Protein AF-A0A6J1WXN7-F1 (afdb_monomer_lite)

Radius of gyration: 19.96 Å; chains: 1; bounding box: 59×33×48 Å

pLDDT: mean 76.08, std 21.13, range [24.58, 97.94]

Foldseek 3Di:
DKDWPPKDKDFPVVKDWPDWDQDVVQQKIKTKIWTAKMKIKTWMFDFDADPRRTKTFTGMKIKMFGRKIKIKMFRWDWADDVPDPTDIWGAWIWMWMFTQWMWMWGAGIPNCPVVPGTDIDIDRGDDDTPTDGDRPGPDDDDPPDDDD

Secondary structure (DSSP, 8-state):
-EEEEEEEEE-GGG-EEEEEEEEGGGTEEEEEEEEEEEEEEEEEEEEEEETTEEEEEEEEEEEEEEEEEEEEEEEEEEE--TTSPPEEEEEEEEEEEEEEEEEEEEETBTTS-TTTSEEEEEE--SS----EE---------------

Structure (mmCIF, N/CA/C/O backbone):
data_AF-A0A6J1WXN7-F1
#
_entry.id   AF-A0A6J1WXN7-F1
#
loop_
_atom_site.group_PDB
_atom_site.id
_atom_site.type_symbol
_atom_site.label_atom_id
_atom_site.label_alt_id
_atom_site.label_comp_id
_atom_site.label_asym_id
_atom_site.label_entity_id
_atom_site.label_seq_id
_atom_site.pdbx_PDB_ins_code
_atom_site.Cartn_x
_atom_site.Cartn_y
_atom_site.Cartn_z
_atom_site.occupancy
_atom_site.B_iso_or_equiv
_atom_site.auth_seq_id
_atom_site.auth_comp_id
_atom_site.auth_asym_id
_atom_site.auth_atom_id
_atom_site.pdbx_PDB_model_num
ATOM 1 N N . MET A 1 1 ? -9.579 15.794 5.752 1.00 77.75 1 MET A N 1
ATOM 2 C CA . MET A 1 1 ? -8.167 15.431 5.984 1.00 77.75 1 MET A CA 1
ATOM 3 C C . MET A 1 1 ? -8.113 14.095 6.703 1.00 77.75 1 MET A C 1
ATOM 5 O O . MET A 1 1 ? -8.839 13.907 7.673 1.00 77.75 1 MET A O 1
ATOM 9 N N . SER A 1 2 ? -7.298 13.170 6.208 1.00 84.06 2 SER A N 1
ATOM 10 C CA . SER A 1 2 ? -7.132 11.832 6.779 1.00 84.06 2 SER A CA 1
ATOM 11 C C . SER A 1 2 ? -5.651 11.523 6.974 1.00 84.06 2 SER A C 1
ATOM 13 O O . SER A 1 2 ? -4.847 11.869 6.111 1.00 84.06 2 SER A O 1
ATOM 15 N N . SER A 1 3 ? -5.302 10.860 8.071 1.00 89.69 3 SER A N 1
ATOM 16 C CA . SER A 1 3 ? -3.951 10.390 8.378 1.00 89.69 3 SER A CA 1
ATOM 17 C C . SER A 1 3 ? -3.997 8.938 8.841 1.00 89.69 3 SER A C 1
ATOM 19 O O . SER A 1 3 ? -4.949 8.536 9.510 1.00 89.69 3 SER A O 1
ATOM 21 N N . TYR A 1 4 ? -2.964 8.174 8.496 1.00 90.25 4 TYR A N 1
ATOM 22 C CA . TYR A 1 4 ? -2.787 6.786 8.907 1.00 90.25 4 TYR A CA 1
ATOM 23 C C . TYR A 1 4 ? -1.339 6.585 9.357 1.00 90.25 4 TYR A C 1
ATOM 25 O O . TYR A 1 4 ? -0.415 6.908 8.611 1.00 90.25 4 TYR A O 1
ATOM 33 N N . THR A 1 5 ? -1.132 6.056 10.562 1.00 91.38 5 THR A N 1
ATOM 34 C CA . THR A 1 5 ? 0.204 5.824 11.138 1.00 91.38 5 THR A CA 1
ATOM 35 C C . THR A 1 5 ? 0.332 4.400 11.661 1.00 91.38 5 THR A C 1
ATOM 37 O O . THR A 1 5 ? -0.664 3.697 11.845 1.00 91.38 5 THR A O 1
ATOM 40 N N . ASP A 1 6 ? 1.574 3.952 11.861 1.00 94.56 6 ASP A N 1
ATOM 41 C CA . ASP A 1 6 ? 1.889 2.612 12.382 1.00 94.56 6 ASP A CA 1
ATOM 42 C C . ASP A 1 6 ? 1.234 1.488 11.564 1.00 94.56 6 ASP A C 1
ATOM 44 O O . ASP A 1 6 ? 0.804 0.451 12.080 1.00 94.56 6 ASP A O 1
ATOM 48 N N . VAL A 1 7 ? 1.127 1.725 10.253 1.00 91.81 7 VAL A N 1
ATOM 49 C CA . VAL A 1 7 ? 0.451 0.823 9.330 1.00 91.81 7 VAL A CA 1
ATOM 50 C C . VAL A 1 7 ? 1.310 -0.416 9.118 1.00 91.81 7 VAL A C 1
ATOM 52 O O . VAL A 1 7 ? 2.424 -0.356 8.606 1.00 91.81 7 VAL A O 1
ATOM 55 N N . THR A 1 8 ? 0.757 -1.569 9.474 1.00 92.19 8 THR A N 1
ATOM 56 C CA . THR A 1 8 ? 1.313 -2.880 9.147 1.00 92.19 8 THR A CA 1
ATOM 57 C C . THR A 1 8 ? 0.524 -3.487 8.000 1.00 92.19 8 THR A C 1
ATOM 59 O O . THR A 1 8 ? -0.699 -3.600 8.089 1.00 92.19 8 THR A O 1
ATOM 62 N N . VAL A 1 9 ? 1.227 -3.955 6.970 1.00 93.00 9 VAL A N 1
ATOM 63 C CA . VAL A 1 9 ? 0.640 -4.664 5.826 1.00 93.00 9 VAL A CA 1
ATOM 64 C C . VAL A 1 9 ? 1.121 -6.114 5.823 1.00 93.00 9 VAL A C 1
ATOM 66 O O . VAL A 1 9 ? 2.310 -6.388 5.977 1.00 93.00 9 VAL A O 1
ATOM 69 N N . LYS A 1 10 ? 0.196 -7.059 5.652 1.00 93.75 10 LYS A N 1
ATOM 70 C CA . LYS A 1 10 ? 0.462 -8.494 5.480 1.00 93.75 10 LYS A CA 1
ATOM 71 C C . LYS A 1 10 ? -0.187 -8.990 4.194 1.00 93.75 10 LYS A C 1
ATOM 73 O O . LYS A 1 10 ? -1.206 -8.444 3.783 1.00 93.75 10 LYS A O 1
ATOM 78 N N . GLY A 1 11 ? 0.380 -10.038 3.596 1.00 91.50 11 GLY A N 1
ATOM 79 C CA . GLY A 1 11 ? -0.150 -10.650 2.373 1.00 91.50 11 GLY A CA 1
ATOM 80 C C . GLY A 1 11 ? 0.684 -10.502 1.089 1.00 91.50 11 GLY A C 1
ATOM 81 O O . GLY A 1 11 ? 0.606 -11.429 0.281 1.00 91.50 11 GLY A O 1
ATOM 82 N N . PRO A 1 12 ? 1.547 -9.473 0.888 1.00 88.44 12 PRO A N 1
ATOM 83 C CA . PRO A 1 12 ? 2.309 -9.344 -0.361 1.00 88.44 12 PRO A CA 1
ATOM 84 C C . PRO A 1 12 ? 3.178 -10.561 -0.714 1.00 88.44 12 PRO A C 1
ATOM 86 O O . PRO A 1 12 ? 3.412 -10.828 -1.883 1.00 88.44 12 PRO A O 1
ATOM 89 N N . SER A 1 13 ? 3.619 -11.350 0.271 1.00 91.88 13 SER A N 1
ATOM 90 C CA . SER A 1 13 ? 4.394 -12.580 0.044 1.00 91.88 13 SER A CA 1
ATOM 91 C C . SER A 1 13 ? 3.613 -13.706 -0.644 1.00 91.88 13 SER A C 1
ATOM 93 O O . SER A 1 13 ? 4.223 -14.610 -1.202 1.00 91.88 13 SER A O 1
ATOM 95 N N . SER A 1 14 ? 2.279 -13.665 -0.611 1.00 92.81 14 SER A N 1
ATOM 96 C CA . SER A 1 14 ? 1.408 -14.620 -1.313 1.00 92.81 14 SER A CA 1
ATOM 97 C C . SER A 1 14 ? 1.103 -14.208 -2.759 1.00 92.81 14 SER A C 1
ATOM 99 O O . SER A 1 14 ? 0.333 -14.878 -3.451 1.00 92.81 14 SER A O 1
ATOM 101 N N . MET A 1 15 ? 1.695 -13.099 -3.215 1.00 94.94 15 MET A N 1
ATOM 102 C CA . MET A 1 15 ? 1.535 -12.581 -4.565 1.00 94.94 15 MET A CA 1
ATOM 103 C C . MET A 1 15 ? 2.001 -13.591 -5.614 1.00 94.94 15 MET A C 1
ATOM 105 O O . MET A 1 15 ? 3.022 -14.261 -5.465 1.00 94.94 15 MET A O 1
ATOM 109 N N . ARG A 1 16 ? 1.281 -13.636 -6.733 1.00 97.19 16 ARG A N 1
ATOM 110 C CA . ARG A 1 16 ? 1.625 -14.427 -7.913 1.00 97.19 16 ARG A CA 1
ATOM 111 C C . ARG A 1 16 ? 1.834 -13.497 -9.094 1.00 97.19 16 ARG A C 1
ATO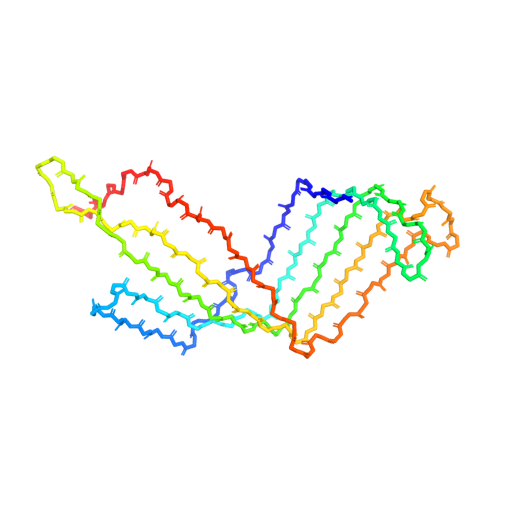M 113 O O . ARG A 1 16 ? 0.972 -12.677 -9.392 1.00 97.19 16 ARG A O 1
ATOM 120 N N . VAL A 1 17 ? 2.951 -13.641 -9.795 1.00 97.12 17 VAL A N 1
ATOM 121 C CA . VAL A 1 17 ? 3.163 -12.946 -11.069 1.00 97.12 17 VAL A CA 1
ATOM 122 C C . VAL A 1 17 ? 2.344 -13.658 -12.145 1.00 97.12 17 VAL A C 1
ATOM 124 O O . VAL A 1 17 ? 2.471 -14.870 -12.313 1.00 97.12 17 VAL A O 1
ATOM 127 N N . LYS A 1 18 ? 1.481 -12.916 -12.843 1.00 97.31 18 LYS A N 1
ATOM 128 C CA . LYS A 1 18 ? 0.678 -13.416 -13.969 1.00 97.31 18 LYS A CA 1
ATOM 129 C C . LYS A 1 18 ? 1.392 -13.215 -15.306 1.00 97.31 18 LYS A C 1
ATOM 131 O O . LYS A 1 18 ? 1.284 -14.067 -16.178 1.00 97.31 18 LYS A O 1
ATOM 136 N N . ASP A 1 19 ? 2.074 -12.084 -15.478 1.00 97.94 19 ASP A N 1
ATOM 137 C CA . ASP A 1 19 ? 2.708 -11.701 -16.744 1.00 97.94 19 ASP A CA 1
ATOM 138 C C . ASP A 1 19 ? 3.816 -10.668 -16.502 1.00 97.94 19 ASP A C 1
ATOM 140 O O . ASP A 1 19 ? 3.723 -9.860 -15.573 1.00 97.94 19 ASP A O 1
ATOM 144 N N . VAL A 1 20 ? 4.842 -10.670 -17.350 1.00 97.38 20 VAL A N 1
ATOM 145 C CA . VAL A 1 20 ? 5.926 -9.679 -17.342 1.00 97.38 20 VAL A CA 1
ATOM 146 C C . VAL A 1 20 ? 6.250 -9.303 -18.779 1.00 97.38 20 VAL A C 1
ATOM 148 O O . VAL A 1 20 ? 6.616 -10.154 -19.587 1.00 97.38 20 VAL A O 1
ATOM 151 N N . LYS A 1 21 ? 6.166 -8.011 -19.096 1.00 97.25 21 LYS A N 1
ATOM 152 C CA . LYS A 1 21 ? 6.505 -7.465 -20.411 1.00 97.25 21 LYS A CA 1
ATOM 153 C C . LYS A 1 21 ? 7.580 -6.407 -20.284 1.00 97.25 21 LYS A C 1
ATOM 155 O O . LYS A 1 21 ? 7.451 -5.470 -19.504 1.00 97.25 21 LYS A O 1
ATOM 160 N N . VAL A 1 22 ? 8.621 -6.534 -21.098 1.00 96.12 22 VAL A N 1
ATOM 161 C CA . VAL A 1 22 ? 9.701 -5.550 -21.181 1.00 96.12 22 VAL A CA 1
ATOM 162 C C . VAL A 1 22 ? 9.590 -4.813 -22.509 1.00 96.12 22 VAL A C 1
ATOM 164 O O . VAL A 1 22 ? 9.658 -5.407 -23.583 1.00 96.12 22 VAL A O 1
ATOM 167 N N . HIS A 1 23 ? 9.417 -3.499 -22.436 1.00 94.44 23 HIS A N 1
ATOM 168 C CA . HIS A 1 23 ? 9.337 -2.598 -23.575 1.00 94.44 23 HIS A CA 1
ATOM 169 C C . HIS A 1 23 ? 10.626 -1.782 -23.675 1.00 94.44 23 HIS A C 1
ATOM 171 O O . HIS A 1 23 ? 10.668 -0.617 -23.284 1.00 94.44 23 HIS A O 1
ATOM 177 N N . SER A 1 24 ? 11.680 -2.376 -24.241 1.00 90.19 24 SER A N 1
ATOM 178 C CA . SER A 1 24 ? 13.019 -1.766 -24.295 1.00 90.19 24 SER A CA 1
ATOM 179 C C . SER A 1 24 ? 13.044 -0.391 -24.970 1.00 90.19 24 SER A C 1
ATOM 181 O O . SER A 1 24 ? 13.744 0.493 -24.499 1.00 90.19 24 SER A O 1
ATOM 183 N N . LYS A 1 25 ? 12.237 -0.172 -26.023 1.00 92.69 25 LYS A N 1
ATOM 184 C CA . LYS A 1 25 ? 12.143 1.130 -26.719 1.00 92.69 25 LYS A CA 1
ATOM 185 C C . LYS A 1 25 ? 11.576 2.254 -25.846 1.00 92.69 25 LYS A C 1
ATOM 187 O O . LYS A 1 25 ? 11.846 3.415 -26.111 1.00 92.69 25 LYS A O 1
ATOM 192 N N . LYS A 1 26 ? 10.748 1.902 -24.861 1.00 91.75 26 LYS A N 1
ATOM 193 C CA . LYS A 1 26 ? 10.130 2.839 -23.914 1.00 91.75 26 LYS A CA 1
ATOM 194 C C . LYS A 1 26 ? 10.817 2.812 -22.549 1.00 91.75 26 LYS A C 1
ATOM 196 O O . LYS A 1 26 ? 10.343 3.471 -21.639 1.00 91.75 26 LYS A O 1
ATOM 201 N N . HIS A 1 27 ? 11.867 2.000 -22.394 1.00 92.38 27 HIS A N 1
ATOM 202 C CA . HIS A 1 27 ? 12.499 1.703 -21.109 1.00 92.38 27 HIS A CA 1
ATOM 203 C C . HIS A 1 27 ? 11.497 1.298 -20.014 1.00 92.38 27 HIS A C 1
ATOM 205 O O . HIS A 1 27 ? 11.665 1.639 -18.853 1.00 92.38 27 HIS A O 1
ATOM 211 N N . GLN A 1 28 ? 10.448 0.555 -20.375 1.00 93.88 28 GLN A N 1
ATOM 212 C CA . GLN A 1 28 ? 9.371 0.199 -19.4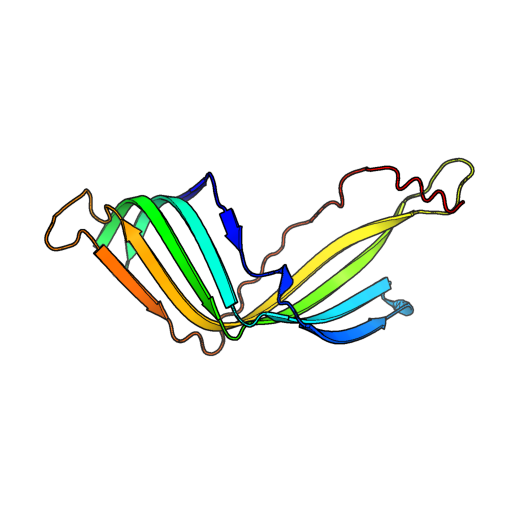50 1.00 93.88 28 GLN A CA 1
ATOM 213 C C . GLN A 1 28 ? 9.337 -1.292 -19.137 1.00 93.88 28 GLN A C 1
ATOM 215 O O . GLN A 1 28 ? 9.526 -2.129 -20.024 1.00 93.88 28 GLN A O 1
ATOM 220 N N . VAL A 1 29 ? 9.019 -1.623 -17.890 1.00 95.19 29 VAL A N 1
ATOM 221 C CA . VAL A 1 29 ? 8.675 -2.976 -17.449 1.00 95.19 29 VAL A CA 1
ATOM 222 C C . VAL A 1 29 ? 7.243 -2.958 -16.938 1.00 95.19 29 VAL A C 1
ATOM 224 O O . VAL A 1 29 ? 6.924 -2.217 -16.016 1.00 95.19 29 VAL A O 1
ATOM 227 N N . VAL A 1 30 ? 6.383 -3.776 -17.537 1.00 96.44 30 VAL A N 1
ATOM 228 C CA . VAL A 1 30 ? 4.989 -3.942 -17.122 1.00 96.44 30 VAL A CA 1
ATOM 229 C C . VAL A 1 30 ? 4.837 -5.312 -16.479 1.00 96.44 30 VAL A C 1
ATOM 231 O O . VAL A 1 30 ? 5.062 -6.334 -17.127 1.00 96.44 30 VAL A O 1
ATOM 234 N N . VAL A 1 31 ? 4.439 -5.342 -15.214 1.00 97.00 31 VAL A N 1
ATOM 235 C CA . VAL A 1 31 ? 4.234 -6.562 -14.431 1.00 97.00 31 VAL A CA 1
ATOM 236 C C . VAL A 1 31 ? 2.757 -6.677 -14.091 1.00 97.00 31 VAL A C 1
ATOM 238 O O . VAL A 1 31 ? 2.176 -5.756 -13.524 1.00 97.00 31 VAL A O 1
ATOM 241 N N . LYS A 1 32 ? 2.143 -7.816 -14.407 1.00 97.25 32 LYS A N 1
ATOM 242 C CA . LYS A 1 32 ? 0.804 -8.154 -13.920 1.00 97.25 32 LYS A CA 1
ATOM 243 C C . LYS A 1 32 ? 0.927 -9.116 -12.758 1.00 97.25 32 LYS A C 1
ATOM 245 O O . LYS A 1 32 ? 1.591 -10.145 -12.879 1.00 97.25 32 LYS A O 1
ATOM 250 N N . ILE A 1 33 ? 0.260 -8.810 -11.658 1.00 96.88 33 ILE A N 1
ATOM 251 C CA . ILE A 1 33 ? 0.296 -9.607 -10.436 1.00 96.88 33 ILE A CA 1
ATOM 252 C C . ILE A 1 33 ? -1.111 -9.893 -9.927 1.00 96.88 33 ILE A C 1
ATOM 254 O O . ILE A 1 33 ? -2.050 -9.150 -10.198 1.00 96.88 33 ILE A O 1
ATOM 258 N N . HIS A 1 34 ? -1.214 -10.972 -9.165 1.00 97.19 34 HIS A N 1
ATOM 259 C CA . HIS A 1 34 ? -2.360 -11.323 -8.350 1.00 97.19 34 HIS A CA 1
ATOM 260 C C . HIS A 1 34 ? -1.955 -11.328 -6.882 1.00 97.19 34 HIS A C 1
ATOM 262 O O . HIS A 1 34 ? -0.939 -11.941 -6.550 1.00 97.19 34 HIS A O 1
ATOM 268 N N . ILE A 1 35 ? -2.750 -10.742 -5.996 1.00 95.94 35 ILE A N 1
ATOM 269 C CA . ILE A 1 35 ? -2.597 -10.889 -4.550 1.00 95.94 35 ILE A CA 1
ATOM 270 C C . ILE A 1 35 ? -3.909 -11.458 -4.000 1.00 95.94 35 ILE A C 1
ATOM 272 O O . ILE A 1 35 ? -4.924 -10.760 -4.035 1.00 95.94 35 ILE A O 1
ATOM 276 N N . PRO A 1 36 ? -3.909 -12.699 -3.473 1.00 96.50 36 PRO A N 1
ATOM 277 C CA . PRO A 1 36 ? -5.128 -13.321 -2.962 1.00 96.50 36 PRO A CA 1
ATOM 278 C C . PRO A 1 36 ? -5.769 -12.519 -1.829 1.00 96.50 36 PRO A C 1
ATOM 280 O O . PRO A 1 36 ? -6.987 -12.365 -1.780 1.00 96.50 36 PRO A O 1
ATOM 283 N N . GLU A 1 37 ? -4.947 -12.002 -0.913 1.00 95.38 37 GLU A N 1
ATOM 284 C CA . GLU A 1 37 ? -5.421 -11.260 0.248 1.00 95.38 37 GLU A CA 1
ATOM 285 C C . GLU A 1 37 ? -4.345 -10.302 0.777 1.00 95.38 37 GLU A C 1
ATOM 287 O O . GLU A 1 37 ? -3.195 -10.692 0.985 1.00 95.38 37 GLU A O 1
ATOM 292 N N . LEU A 1 38 ? -4.735 -9.059 1.056 1.00 93.31 38 LEU A N 1
ATOM 293 C CA . LEU A 1 38 ? -3.979 -8.098 1.851 1.00 93.31 38 LEU A CA 1
ATOM 294 C C . LEU A 1 38 ? -4.727 -7.801 3.145 1.00 93.31 38 LEU A C 1
ATOM 296 O O . LEU A 1 38 ? -5.927 -7.527 3.145 1.00 93.31 38 LEU A O 1
ATOM 300 N N . ARG A 1 39 ? -3.994 -7.799 4.258 1.00 93.81 39 ARG A N 1
ATOM 301 C CA . ARG A 1 39 ? -4.495 -7.339 5.555 1.00 93.81 39 ARG A CA 1
ATOM 302 C C . ARG A 1 39 ? -3.686 -6.153 6.023 1.00 93.81 39 ARG A C 1
ATOM 304 O O . ARG A 1 39 ? -2.461 -6.231 6.101 1.00 93.81 39 ARG A O 1
ATOM 311 N N . MET A 1 40 ? -4.379 -5.090 6.386 1.00 93.88 40 MET A N 1
ATOM 312 C CA . MET A 1 40 ? -3.785 -3.879 6.921 1.00 93.88 40 MET A CA 1
ATOM 313 C C . MET A 1 40 ? -4.331 -3.617 8.314 1.00 93.88 40 MET A C 1
ATOM 315 O O . MET A 1 40 ? -5.487 -3.916 8.610 1.00 93.88 40 MET A O 1
ATOM 319 N N . LYS A 1 41 ? -3.492 -3.060 9.176 1.00 93.00 41 LYS A N 1
ATOM 320 C CA . LYS A 1 41 ? -3.914 -2.521 10.466 1.00 93.00 41 LYS A CA 1
ATOM 321 C C . LYS A 1 41 ? -3.023 -1.358 10.852 1.00 93.00 41 LYS A C 1
ATOM 323 O O . LYS A 1 41 ? -1.860 -1.344 10.459 1.00 93.00 41 LYS A O 1
ATOM 328 N N . GLY A 1 42 ? -3.537 -0.441 11.651 1.00 93.44 42 GLY A N 1
ATOM 329 C CA . GLY A 1 42 ? -2.766 0.687 12.157 1.00 93.44 42 GLY A CA 1
ATOM 330 C C . GLY A 1 42 ? -3.655 1.663 12.904 1.00 93.44 42 GLY A C 1
ATOM 331 O O . GLY A 1 42 ? -4.776 1.324 13.289 1.00 93.44 42 GLY A O 1
ATOM 332 N N . ASN A 1 43 ? -3.152 2.876 13.069 1.00 91.81 43 ASN A N 1
ATOM 333 C CA . ASN A 1 43 ? -3.888 3.991 13.640 1.00 91.81 43 ASN A CA 1
ATOM 334 C C . ASN A 1 43 ? -4.415 4.877 12.509 1.00 91.81 43 ASN A C 1
ATOM 336 O O . ASN A 1 43 ? -3.749 5.035 11.484 1.00 91.81 43 ASN A O 1
ATOM 340 N N . TYR A 1 44 ? -5.605 5.445 12.682 1.00 90.00 44 TYR A N 1
ATOM 341 C CA . TYR A 1 44 ? -6.191 6.393 11.743 1.00 90.00 44 TYR A CA 1
ATOM 342 C C . TYR A 1 44 ? -6.684 7.641 12.472 1.00 90.00 44 TYR A C 1
ATOM 344 O O . TYR A 1 44 ? -7.132 7.581 13.614 1.00 90.00 44 TYR A O 1
ATOM 352 N N . ALA A 1 45 ? -6.646 8.768 11.772 1.00 88.88 45 ALA A N 1
ATOM 353 C CA . ALA A 1 45 ? -7.369 9.977 12.120 1.00 88.88 45 ALA A CA 1
ATOM 354 C C . ALA A 1 45 ? -8.100 10.460 10.867 1.00 88.88 45 ALA A C 1
ATOM 356 O O . ALA A 1 45 ? -7.475 10.755 9.849 1.00 88.88 45 ALA A O 1
ATOM 357 N N . LEU A 1 46 ? -9.424 10.528 10.927 1.00 87.06 46 LEU A N 1
ATOM 358 C CA . LEU A 1 46 ? -10.291 10.941 9.833 1.00 87.06 46 LEU A CA 1
ATOM 359 C C . LEU A 1 46 ? -11.078 12.179 10.260 1.00 87.06 46 LEU A C 1
ATOM 361 O O . LEU A 1 46 ? -11.712 12.188 11.313 1.00 87.06 46 LEU A O 1
ATOM 365 N N . TYR A 1 47 ? -11.057 13.210 9.422 1.00 85.56 47 TYR A N 1
ATOM 366 C CA . TYR A 1 47 ? -11.941 14.364 9.523 1.00 85.56 47 TYR A CA 1
ATOM 367 C C . TYR A 1 47 ? -12.472 14.704 8.130 1.00 85.56 47 TYR A C 1
ATOM 369 O O . TYR A 1 47 ? -11.701 15.088 7.244 1.00 85.56 47 TYR A O 1
ATOM 377 N N . GLY A 1 48 ? -13.772 14.548 7.910 1.00 80.62 48 GLY A N 1
ATOM 378 C CA . GLY A 1 48 ? -14.398 14.782 6.613 1.00 80.62 48 GLY A CA 1
ATOM 379 C C . GLY A 1 48 ? -15.916 14.802 6.697 1.00 80.62 48 GLY A C 1
ATOM 380 O O . GLY A 1 48 ? -16.484 14.897 7.781 1.00 80.62 48 GLY A O 1
ATOM 381 N N . GLN A 1 49 ? -16.567 14.715 5.542 1.00 76.38 49 GLN A N 1
ATOM 382 C CA . GLN A 1 49 ? -18.019 14.714 5.447 1.00 76.38 49 GLN A CA 1
ATOM 383 C C . GLN A 1 49 ? -18.452 13.651 4.438 1.00 76.38 49 GLN A C 1
ATOM 385 O O . GLN A 1 49 ? -17.949 13.630 3.316 1.00 76.38 49 GLN A O 1
ATOM 390 N N . LEU A 1 50 ? -19.366 12.767 4.834 1.00 68.75 50 LEU A N 1
ATOM 391 C CA . LEU A 1 50 ? -19.956 11.760 3.952 1.00 68.75 50 LEU A CA 1
ATOM 392 C C . LEU A 1 50 ? -21.430 12.086 3.745 1.00 68.75 50 LEU A C 1
ATOM 394 O O . LEU A 1 50 ? -22.186 12.095 4.710 1.00 68.75 50 LEU A O 1
ATOM 398 N N . LEU A 1 51 ? -21.838 12.355 2.500 1.00 69.00 51 LEU A N 1
ATOM 399 C CA . LEU A 1 51 ? -23.244 12.593 2.123 1.00 69.00 51 LEU A CA 1
ATOM 400 C C . LEU A 1 51 ? -23.976 13.671 2.961 1.00 69.00 51 LEU A C 1
ATOM 402 O O . LEU A 1 51 ? -25.199 13.675 2.961 1.00 69.00 51 LEU A O 1
ATOM 406 N N . MET A 1 52 ? -23.235 14.578 3.624 1.00 74.50 52 MET A N 1
ATOM 407 C CA . MET A 1 52 ? -23.636 15.631 4.593 1.00 74.50 52 MET A CA 1
ATOM 408 C C . MET A 1 52 ? -23.329 15.354 6.077 1.00 74.50 52 MET A C 1
ATOM 410 O O . MET A 1 52 ? -23.300 16.305 6.856 1.00 74.50 52 MET A O 1
ATOM 414 N N . LEU A 1 53 ? -23.006 14.125 6.480 1.00 70.75 53 LEU A N 1
ATOM 415 C CA . LEU A 1 53 ? -22.662 13.803 7.869 1.00 70.75 53 LEU A CA 1
ATOM 416 C C . LEU A 1 53 ? -21.186 14.116 8.162 1.00 70.75 53 LEU A C 1
ATOM 418 O O . LEU A 1 53 ? -20.318 13.566 7.475 1.00 70.75 53 LEU A O 1
ATOM 422 N N . PRO A 1 54 ? -20.863 14.971 9.155 1.00 70.38 54 PRO A N 1
ATOM 423 C CA . PRO A 1 54 ? -19.485 15.176 9.576 1.00 70.38 54 PRO A CA 1
ATOM 424 C C . PRO A 1 54 ? -18.960 13.881 10.196 1.00 70.38 54 PRO A C 1
ATOM 426 O O . PRO A 1 54 ? -19.450 13.422 11.226 1.00 70.38 54 PRO A O 1
ATOM 429 N N . ILE A 1 55 ? -17.950 13.289 9.565 1.00 79.25 55 ILE A N 1
ATOM 430 C CA . ILE A 1 55 ? -17.273 12.110 10.089 1.00 79.25 55 ILE A CA 1
ATOM 431 C C . ILE A 1 55 ? -15.962 12.565 10.706 1.00 79.25 55 ILE A C 1
ATOM 433 O O . ILE A 1 55 ? -15.045 13.023 10.018 1.00 79.25 55 ILE A O 1
ATOM 437 N N . LYS A 1 56 ? -15.875 12.402 12.022 1.00 82.75 56 LYS A N 1
ATOM 438 C CA . LYS A 1 56 ? -14.644 12.550 12.784 1.00 82.75 56 LYS A CA 1
ATOM 439 C C . LYS A 1 56 ? -14.384 11.250 13.524 1.00 82.75 56 LYS A C 1
ATOM 441 O O . LYS A 1 56 ? -15.249 10.782 14.252 1.00 82.75 56 LYS A O 1
ATOM 446 N N . GLY A 1 57 ? -13.204 10.679 13.351 1.00 84.44 57 GLY A N 1
ATOM 447 C CA . GLY A 1 57 ? -12.797 9.477 14.068 1.00 84.44 57 GLY A CA 1
ATOM 448 C C . GLY A 1 57 ? -11.297 9.461 14.272 1.00 84.44 57 GLY A C 1
ATOM 449 O O . GLY A 1 57 ? -10.545 9.932 13.419 1.00 84.44 57 GLY A O 1
ATOM 450 N N . ASN A 1 58 ? -10.864 8.957 15.417 1.00 88.19 58 ASN A N 1
ATOM 451 C CA . ASN A 1 58 ? -9.462 8.668 15.675 1.00 88.19 58 ASN A CA 1
ATOM 452 C C . ASN A 1 58 ? -9.391 7.392 16.504 1.00 88.19 58 ASN A C 1
ATOM 454 O O . ASN A 1 58 ? -9.991 7.314 17.577 1.00 88.19 58 ASN A O 1
ATOM 458 N N . GLY A 1 59 ? -8.686 6.395 15.989 1.00 89.50 59 GLY A N 1
ATOM 459 C CA . GLY A 1 59 ? -8.629 5.086 16.610 1.00 89.50 59 GLY A CA 1
ATOM 460 C C . GLY A 1 59 ? -7.809 4.106 15.794 1.00 89.50 59 GLY A C 1
ATOM 461 O O . GLY A 1 59 ? -6.972 4.485 14.971 1.00 89.50 59 GLY A O 1
ATOM 462 N N . LYS A 1 60 ? -8.056 2.820 16.021 1.00 91.25 60 LYS A N 1
ATOM 463 C CA . LYS A 1 60 ? -7.448 1.755 15.230 1.00 91.25 60 LYS A CA 1
ATOM 464 C C . LYS A 1 60 ? -8.299 1.475 14.005 1.00 91.25 60 LYS A C 1
ATOM 466 O O . LYS A 1 60 ? -9.522 1.588 14.037 1.00 91.25 60 LYS A O 1
ATOM 471 N N . PHE A 1 61 ? -7.633 1.093 12.927 1.00 89.69 61 PHE A N 1
ATOM 472 C CA . PHE A 1 61 ? -8.301 0.514 11.777 1.00 89.69 61 PHE A CA 1
ATOM 473 C C . PHE A 1 61 ? -7.770 -0.882 11.502 1.00 89.69 61 PHE A C 1
ATOM 475 O O . PHE A 1 61 ? -6.592 -1.185 11.729 1.00 89.69 61 PHE A O 1
ATOM 482 N N . THR A 1 62 ? -8.638 -1.716 10.945 1.00 91.12 62 THR A N 1
ATOM 483 C CA . THR A 1 62 ? -8.234 -2.923 10.232 1.00 91.12 62 THR A CA 1
ATOM 484 C C . THR A 1 62 ? -8.877 -2.917 8.858 1.00 91.12 62 THR A C 1
ATOM 486 O O . THR A 1 62 ? -9.999 -2.450 8.687 1.00 91.12 62 THR A O 1
ATOM 489 N N . ALA A 1 63 ? -8.157 -3.397 7.855 1.00 89.31 63 ALA A N 1
ATOM 490 C CA . ALA A 1 63 ? -8.689 -3.536 6.514 1.00 89.31 63 ALA A CA 1
ATOM 491 C C . ALA A 1 63 ? -8.273 -4.874 5.918 1.00 89.31 63 ALA A C 1
ATOM 493 O O . ALA A 1 63 ? -7.173 -5.379 6.162 1.00 89.31 63 ALA A O 1
ATOM 494 N N . LYS A 1 64 ? -9.172 -5.440 5.127 1.00 91.25 64 LYS A N 1
ATOM 495 C CA . LYS A 1 64 ? -8.973 -6.667 4.379 1.00 91.25 64 LYS A CA 1
ATOM 496 C C . LYS A 1 64 ? -9.354 -6.391 2.936 1.00 91.25 64 LYS A C 1
ATOM 498 O O . LYS A 1 64 ? -10.474 -5.974 2.667 1.00 91.25 64 LYS A O 1
ATOM 503 N N . TYR A 1 65 ? -8.426 -6.656 2.037 1.00 90.38 65 TYR A N 1
ATOM 504 C CA . TYR A 1 65 ? -8.632 -6.607 0.599 1.00 90.38 65 TYR A CA 1
ATOM 505 C C . TYR A 1 65 ? -8.355 -7.997 0.063 1.00 90.38 65 TYR A C 1
ATOM 507 O O . TYR A 1 65 ? -7.428 -8.655 0.536 1.00 90.38 65 TYR A O 1
ATOM 515 N N . GLY A 1 66 ? -9.124 -8.467 -0.900 1.00 90.56 66 GLY A N 1
ATOM 516 C CA . GLY A 1 66 ? -8.817 -9.736 -1.535 1.00 90.56 66 GLY A CA 1
ATOM 517 C C . GLY A 1 66 ? -9.229 -9.777 -2.981 1.00 90.56 66 GLY A C 1
ATOM 518 O O . GLY A 1 66 ? -9.917 -8.880 -3.472 1.00 90.56 66 GLY A O 1
ATOM 519 N N . ASP A 1 67 ? -8.729 -10.821 -3.635 1.00 93.19 67 ASP A N 1
ATOM 520 C CA . ASP A 1 67 ? -8.821 -11.002 -5.078 1.00 93.19 67 ASP A CA 1
ATOM 521 C C . ASP A 1 67 ? -8.322 -9.751 -5.821 1.00 93.19 67 ASP A C 1
ATOM 523 O O . ASP A 1 67 ? -9.059 -9.063 -6.525 1.00 93.19 67 ASP A O 1
ATOM 527 N N . ILE A 1 68 ? -7.065 -9.383 -5.554 1.00 91.75 68 ILE A N 1
ATOM 528 C CA . ILE A 1 68 ? -6.467 -8.155 -6.077 1.00 91.75 68 ILE A CA 1
ATOM 529 C C . ILE A 1 68 ? -5.680 -8.488 -7.334 1.00 91.75 68 ILE A C 1
ATOM 531 O O . ILE A 1 68 ? -4.712 -9.245 -7.283 1.00 91.75 68 ILE A O 1
ATOM 535 N N . ASP A 1 69 ? -6.039 -7.860 -8.442 1.00 93.19 69 ASP A N 1
ATOM 536 C CA . ASP A 1 69 ? -5.261 -7.885 -9.672 1.00 93.19 69 ASP A CA 1
ATOM 537 C C . ASP A 1 69 ? -4.625 -6.526 -9.902 1.00 93.19 69 ASP A C 1
ATOM 539 O O . ASP A 1 69 ? -5.325 -5.519 -9.944 1.00 93.19 69 ASP A O 1
ATOM 543 N N . ALA A 1 70 ? -3.304 -6.484 -10.070 1.00 91.38 70 ALA A N 1
ATOM 544 C CA . ALA A 1 70 ? -2.587 -5.237 -10.308 1.00 91.38 70 ALA A CA 1
ATOM 545 C C . ALA A 1 70 ? -1.706 -5.301 -11.556 1.00 91.38 70 ALA A C 1
ATOM 547 O O . ALA A 1 70 ? -1.124 -6.335 -11.890 1.00 91.38 70 ALA A O 1
ATOM 548 N N . ILE A 1 71 ? -1.607 -4.165 -12.236 1.00 93.25 71 ILE A N 1
ATOM 549 C CA . ILE A 1 71 ? -0.688 -3.880 -13.328 1.00 93.25 71 ILE A CA 1
ATOM 550 C C . ILE A 1 71 ? 0.256 -2.791 -12.830 1.00 93.25 71 ILE A C 1
ATOM 552 O O . ILE A 1 71 ? -0.174 -1.686 -12.509 1.00 93.25 71 ILE A O 1
ATOM 556 N N . ILE A 1 72 ? 1.537 -3.124 -12.765 1.00 91.88 72 ILE A N 1
ATOM 557 C CA . ILE A 1 72 ? 2.611 -2.235 -12.340 1.00 91.88 72 ILE A CA 1
ATOM 558 C C . ILE A 1 72 ? 3.424 -1.885 -13.579 1.00 91.88 72 ILE A C 1
ATOM 560 O O . ILE A 1 72 ? 3.983 -2.781 -14.209 1.00 91.88 72 ILE A O 1
ATOM 564 N N . THR A 1 73 ? 3.508 -0.607 -13.921 1.00 91.50 73 THR A N 1
ATOM 565 C CA . THR A 1 73 ? 4.368 -0.091 -14.987 1.00 91.50 73 THR A CA 1
ATOM 566 C C . THR A 1 73 ? 5.515 0.680 -14.357 1.00 91.50 73 THR A C 1
ATOM 568 O O . THR A 1 73 ? 5.309 1.692 -13.698 1.00 91.50 73 THR A O 1
ATOM 571 N N . ILE A 1 74 ? 6.730 0.191 -14.567 1.00 90.75 74 ILE A N 1
ATOM 572 C CA . ILE A 1 74 ? 7.966 0.808 -14.093 1.00 90.75 74 ILE A CA 1
ATOM 573 C C . ILE A 1 74 ? 8.653 1.438 -15.297 1.00 90.75 74 ILE A C 1
ATOM 575 O O . ILE A 1 74 ? 9.007 0.720 -16.236 1.00 90.75 74 ILE A O 1
ATOM 579 N N . THR A 1 75 ? 8.869 2.749 -15.269 1.00 90.00 75 THR A N 1
ATOM 580 C CA . THR A 1 75 ? 9.742 3.435 -1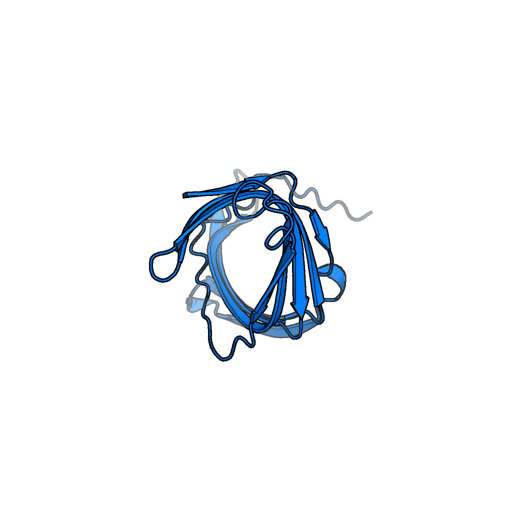6.228 1.00 90.00 75 THR A CA 1
ATOM 581 C C . THR A 1 75 ? 11.152 3.469 -15.654 1.00 90.00 75 THR A C 1
ATOM 583 O O . THR A 1 75 ? 11.389 3.989 -14.561 1.00 90.00 75 THR A O 1
ATOM 586 N N . LEU A 1 76 ? 12.082 2.853 -16.376 1.00 87.94 76 LEU A N 1
ATOM 587 C CA . LEU A 1 76 ? 13.472 2.711 -15.978 1.00 87.94 76 LEU A CA 1
ATOM 588 C C . LEU A 1 76 ? 14.311 3.849 -16.545 1.00 87.94 76 LEU A C 1
ATOM 590 O O . LEU A 1 76 ? 14.286 4.112 -17.746 1.00 87.94 76 LEU A O 1
ATOM 594 N N . GLY A 1 77 ? 15.127 4.432 -15.681 1.00 84.25 77 GLY A N 1
ATOM 595 C CA . GLY A 1 77 ? 16.201 5.333 -16.055 1.00 84.25 77 GLY A CA 1
ATOM 596 C C . GLY A 1 77 ? 17.567 4.672 -15.956 1.00 84.25 77 GLY A C 1
ATOM 597 O O . GLY A 1 77 ? 17.718 3.507 -15.563 1.00 84.25 77 GLY A O 1
ATOM 598 N N . LYS A 1 78 ? 18.586 5.461 -16.284 1.00 81.44 78 LYS A N 1
ATOM 599 C CA . LYS A 1 78 ? 19.984 5.132 -16.015 1.00 81.44 78 LYS A CA 1
ATOM 600 C C . LYS A 1 78 ? 20.530 6.089 -14.975 1.00 81.44 78 LYS A C 1
ATOM 602 O O . LYS A 1 78 ? 20.375 7.302 -15.091 1.00 81.44 78 LYS A O 1
ATOM 607 N N . GLN A 1 79 ? 21.228 5.541 -13.995 1.00 76.88 79 GLN A N 1
ATOM 608 C CA . GLN A 1 79 ? 21.984 6.305 -13.025 1.00 76.88 79 GLN A CA 1
ATOM 609 C C . GLN A 1 79 ? 23.478 6.062 -13.261 1.00 76.88 79 GLN A C 1
ATOM 611 O O . GLN A 1 79 ? 23.968 4.972 -12.940 1.00 76.88 79 GLN A O 1
ATOM 616 N N . PRO A 1 80 ? 24.202 7.059 -13.804 1.00 77.12 80 PRO A N 1
ATOM 617 C CA . PRO A 1 80 ? 25.632 6.948 -14.036 1.00 77.12 80 PRO A CA 1
ATOM 618 C C . PRO A 1 80 ? 26.374 6.629 -12.743 1.00 77.12 80 PRO A C 1
ATOM 620 O O . PRO A 1 80 ? 26.118 7.235 -11.695 1.00 77.12 80 PRO A O 1
ATOM 623 N N . ARG A 1 81 ? 27.319 5.695 -12.822 1.00 74.25 81 ARG A N 1
ATOM 624 C CA . ARG A 1 81 ? 28.271 5.415 -11.747 1.00 74.25 81 ARG A CA 1
ATOM 625 C C . ARG A 1 81 ? 29.680 5.692 -12.242 1.00 74.25 81 ARG A C 1
ATOM 627 O O . ARG A 1 81 ? 30.028 5.378 -13.375 1.00 74.25 81 ARG A O 1
ATOM 634 N N . HIS A 1 82 ? 30.498 6.306 -11.394 1.00 70.88 82 HIS A N 1
ATOM 635 C CA . HIS A 1 82 ? 31.888 6.552 -11.750 1.00 70.88 82 HIS A CA 1
ATOM 636 C C . HIS A 1 82 ? 32.651 5.221 -11.777 1.00 70.88 82 HIS A C 1
ATOM 638 O O . HIS A 1 82 ? 32.700 4.528 -10.763 1.00 70.88 82 HIS A O 1
ATOM 644 N N . ASN A 1 83 ? 33.242 4.889 -12.928 1.00 67.25 83 ASN A N 1
ATOM 645 C CA . ASN A 1 83 ? 34.042 3.680 -13.169 1.00 67.25 83 ASN A CA 1
ATOM 646 C C . ASN A 1 83 ? 33.288 2.344 -13.005 1.00 67.25 83 ASN A C 1
ATOM 648 O O . ASN A 1 83 ? 33.919 1.322 -12.744 1.00 67.25 83 ASN A O 1
ATOM 652 N N . ASP A 1 84 ? 31.963 2.337 -13.165 1.00 76.12 84 ASP A N 1
ATOM 653 C CA . ASP A 1 84 ? 31.128 1.132 -13.070 1.00 76.12 84 ASP A CA 1
ATOM 654 C C . ASP A 1 84 ? 30.010 1.164 -14.129 1.00 76.12 84 ASP A C 1
ATOM 656 O O . ASP A 1 84 ? 29.772 2.193 -14.764 1.00 76.12 84 ASP A O 1
ATOM 660 N N . VAL A 1 85 ? 29.329 0.037 -14.340 1.00 74.94 85 VAL A N 1
ATOM 661 C CA . VAL A 1 85 ? 28.166 -0.043 -15.235 1.00 74.94 85 VAL A CA 1
ATOM 662 C C . VAL A 1 85 ? 27.031 0.817 -14.671 1.00 74.94 85 VAL A C 1
ATOM 664 O O . VAL A 1 85 ? 26.748 0.776 -13.470 1.00 74.94 85 VAL A O 1
ATOM 667 N N . ASP A 1 86 ? 26.366 1.585 -15.544 1.00 78.75 86 ASP A N 1
ATOM 668 C CA . ASP A 1 86 ? 25.187 2.379 -15.186 1.00 78.75 86 ASP A CA 1
ATOM 669 C C . ASP A 1 86 ? 24.179 1.529 -14.402 1.00 78.75 86 ASP A C 1
ATOM 671 O O . ASP A 1 86 ? 23.780 0.441 -14.829 1.00 78.75 86 ASP A O 1
ATOM 675 N N . ALA A 1 87 ? 23.728 2.044 -13.261 1.00 75.94 87 ALA A N 1
ATOM 676 C CA . ALA A 1 87 ? 22.668 1.397 -12.506 1.00 75.94 87 ALA A CA 1
ATOM 677 C C . ALA A 1 87 ? 21.306 1.690 -13.138 1.00 75.94 87 ALA A C 1
ATOM 679 O O . ALA A 1 87 ? 21.077 2.775 -13.670 1.00 75.94 87 ALA A O 1
ATOM 680 N N . LEU A 1 88 ? 20.376 0.743 -13.028 1.00 77.44 88 LEU A N 1
ATOM 681 C CA . LEU A 1 88 ? 18.973 1.015 -13.323 1.00 77.44 88 LEU A CA 1
ATOM 682 C C . LEU A 1 88 ? 18.380 1.872 -12.202 1.00 77.44 88 LEU A C 1
ATOM 684 O O . LEU A 1 88 ? 18.517 1.537 -11.023 1.00 77.44 88 LEU A O 1
ATOM 688 N N . SER A 1 89 ? 17.710 2.957 -12.573 1.00 80.81 89 SER A N 1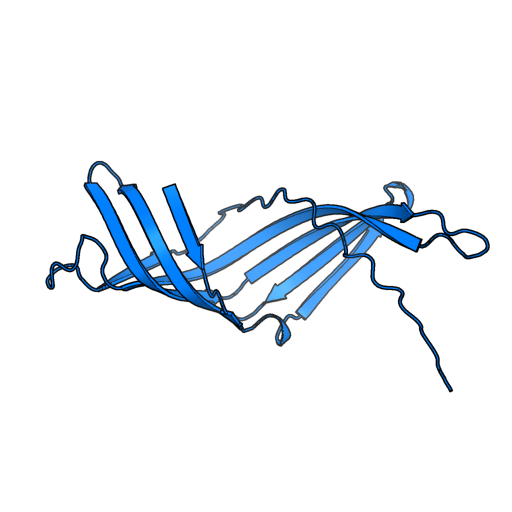
ATOM 689 C CA . SER A 1 89 ? 16.875 3.753 -11.673 1.00 80.81 89 SER A CA 1
ATOM 690 C C . SER A 1 89 ? 15.397 3.547 -12.000 1.00 80.81 89 SER A C 1
ATOM 692 O O . SER A 1 89 ? 15.044 3.201 -13.124 1.00 80.81 89 SER A O 1
ATOM 694 N N . CYS A 1 90 ? 14.523 3.751 -11.016 1.00 83.12 90 CYS A N 1
ATOM 695 C CA . CYS A 1 90 ? 13.085 3.887 -11.240 1.00 83.12 90 CYS A CA 1
ATOM 696 C C . CYS A 1 90 ? 12.785 5.380 -11.386 1.00 83.12 90 CYS A C 1
ATOM 698 O O . CYS A 1 90 ? 12.947 6.126 -10.420 1.00 83.12 90 CYS A O 1
ATOM 700 N N . GLU A 1 91 ? 12.416 5.815 -12.587 1.00 86.19 91 GLU A N 1
ATOM 701 C CA . GLU A 1 91 ? 12.030 7.207 -12.851 1.00 86.19 91 GLU A CA 1
ATOM 702 C C . GLU A 1 91 ? 10.553 7.433 -12.539 1.00 86.19 91 GLU A C 1
ATOM 704 O O . GLU A 1 91 ? 10.196 8.450 -11.949 1.00 86.19 91 GLU A O 1
ATOM 709 N N . ASP A 1 92 ? 9.713 6.460 -12.889 1.00 83.38 92 ASP A N 1
ATOM 710 C CA . ASP A 1 92 ? 8.271 6.522 -12.681 1.00 83.38 92 ASP A CA 1
ATOM 711 C C . ASP A 1 92 ? 7.696 5.138 -12.358 1.00 83.38 92 ASP A C 1
ATOM 713 O O . ASP A 1 92 ? 8.184 4.116 -12.854 1.00 83.38 92 ASP A O 1
ATOM 717 N N . LEU A 1 93 ? 6.666 5.119 -11.514 1.00 84.19 93 LEU A N 1
ATOM 718 C CA . LEU A 1 93 ? 5.967 3.918 -11.074 1.00 84.19 93 LEU A CA 1
ATOM 719 C C . LEU A 1 93 ? 4.457 4.170 -11.128 1.00 84.19 93 LEU A C 1
ATOM 721 O O . LEU A 1 93 ? 3.901 4.802 -10.234 1.00 84.19 93 LEU A O 1
ATOM 725 N N . ASP A 1 94 ? 3.799 3.614 -12.141 1.00 84.62 94 ASP A N 1
ATOM 726 C CA . ASP A 1 94 ? 2.339 3.603 -12.262 1.00 84.62 94 ASP A CA 1
ATOM 727 C C . ASP A 1 94 ? 1.799 2.255 -11.781 1.00 84.62 94 ASP A C 1
ATOM 729 O O . ASP A 1 94 ? 2.219 1.194 -12.252 1.00 84.62 94 ASP A O 1
ATOM 733 N N . VAL A 1 95 ? 0.863 2.279 -10.835 1.00 84.81 95 VAL A N 1
ATOM 734 C CA . VAL A 1 95 ? 0.213 1.072 -10.317 1.00 84.81 95 VAL A CA 1
ATOM 735 C C . VAL A 1 95 ? -1.286 1.209 -10.483 1.00 84.81 95 VAL A C 1
ATOM 737 O O . VAL A 1 95 ? -1.917 2.064 -9.869 1.00 84.81 95 VAL A O 1
ATOM 740 N N . ARG A 1 96 ? -1.863 0.304 -11.271 1.00 85.62 96 ARG A N 1
ATOM 741 C CA . ARG A 1 96 ? -3.307 0.180 -11.466 1.00 85.62 96 ARG A CA 1
ATOM 742 C C . ARG A 1 96 ? -3.760 -1.134 -10.886 1.00 85.62 96 ARG A C 1
ATOM 744 O O . ARG A 1 96 ? -3.137 -2.157 -11.151 1.00 85.62 96 ARG A O 1
ATOM 751 N N . PHE A 1 97 ? -4.849 -1.137 -10.136 1.00 86.00 97 PHE A N 1
ATOM 752 C CA . PHE A 1 97 ? -5.356 -2.367 -9.554 1.00 86.00 97 PHE A CA 1
ATOM 753 C C . PHE A 1 97 ? -6.873 -2.438 -9.567 1.00 86.00 97 PHE A C 1
ATOM 755 O O . PHE A 1 97 ? -7.562 -1.424 -9.582 1.00 86.00 97 PHE A O 1
ATOM 762 N N . ASN A 1 98 ? -7.363 -3.669 -9.541 1.00 86.06 98 ASN A N 1
ATOM 763 C CA . ASN A 1 98 ? -8.746 -4.031 -9.320 1.00 86.06 98 ASN A CA 1
ATOM 764 C C . ASN A 1 98 ? -8.810 -4.906 -8.067 1.00 86.06 98 ASN A C 1
ATOM 766 O O . ASN A 1 98 ? -7.989 -5.808 -7.909 1.00 86.06 98 ASN A O 1
ATOM 770 N N . ILE A 1 99 ? -9.761 -4.636 -7.180 1.00 85.88 99 ILE A N 1
ATOM 771 C CA . ILE A 1 99 ? -9.937 -5.372 -5.925 1.00 85.88 99 ILE A CA 1
ATOM 772 C C . ILE A 1 99 ? -11.299 -6.053 -5.987 1.00 85.88 99 ILE A C 1
ATOM 774 O O . ILE A 1 99 ? -12.304 -5.363 -6.106 1.00 85.88 99 ILE A O 1
ATOM 778 N N . GLY A 1 100 ? -11.356 -7.379 -5.869 1.00 85.50 100 GLY A N 1
ATOM 779 C CA . GLY A 1 100 ? -12.634 -8.093 -5.870 1.00 85.50 100 GLY A CA 1
ATOM 780 C C . GLY A 1 100 ? -13.499 -7.756 -4.653 1.00 85.50 100 GLY A C 1
ATOM 781 O O . GLY A 1 100 ? -14.694 -7.499 -4.784 1.00 85.50 100 GLY A O 1
ATOM 782 N N . TYR A 1 101 ? -12.902 -7.700 -3.459 1.00 83.81 101 TYR A N 1
ATOM 783 C CA . TYR A 1 101 ? -13.616 -7.291 -2.246 1.00 83.81 101 TYR A CA 1
ATOM 784 C C . TYR A 1 101 ? -12.739 -6.503 -1.278 1.00 83.81 101 TYR A C 1
ATOM 786 O O . TYR A 1 101 ? -11.545 -6.774 -1.120 1.00 83.81 101 TYR A O 1
ATOM 794 N N . ALA A 1 102 ? -13.361 -5.558 -0.574 1.00 84.44 102 ALA A N 1
ATOM 795 C CA . ALA A 1 102 ? -12.731 -4.807 0.498 1.00 84.44 102 ALA A CA 1
ATOM 796 C C . ALA A 1 102 ? -13.655 -4.697 1.717 1.00 84.44 102 ALA A C 1
ATOM 798 O O . ALA A 1 102 ? -14.851 -4.434 1.593 1.00 84.44 102 ALA A O 1
ATOM 799 N N . SER A 1 103 ? -13.082 -4.863 2.905 1.00 82.31 103 SER A N 1
ATOM 800 C CA . SER A 1 103 ? -13.736 -4.558 4.176 1.00 82.31 103 SER A CA 1
ATOM 801 C C . SER A 1 103 ? -12.803 -3.728 5.039 1.00 82.31 103 SER A C 1
ATOM 803 O O . SER A 1 103 ? -11.648 -4.116 5.233 1.00 82.31 103 SER A O 1
ATOM 805 N N . MET A 1 104 ? -13.300 -2.635 5.599 1.00 85.56 104 MET A N 1
ATOM 806 C CA . MET A 1 104 ? -12.549 -1.796 6.526 1.00 85.56 104 MET A CA 1
ATOM 807 C C . MET A 1 104 ? -13.357 -1.589 7.796 1.00 85.56 104 MET A C 1
ATOM 809 O O . MET A 1 104 ? -14.527 -1.223 7.727 1.00 85.56 104 MET A O 1
ATOM 813 N N . GLN A 1 105 ? -12.723 -1.824 8.938 1.00 84.88 105 GLN A N 1
ATOM 814 C CA . GLN A 1 105 ? -13.263 -1.531 10.253 1.00 84.88 105 GLN A CA 1
ATOM 815 C C . GLN A 1 105 ? -12.517 -0.335 10.833 1.00 84.88 105 GLN A C 1
ATOM 817 O O . GLN A 1 105 ? -11.281 -0.314 10.844 1.00 84.88 105 GLN A O 1
ATOM 822 N N . LEU A 1 106 ? -13.283 0.640 11.309 1.00 85.38 106 LEU A N 1
ATOM 823 C CA . LEU A 1 106 ? -12.797 1.840 11.974 1.00 85.38 106 LEU A CA 1
ATOM 824 C C . LEU A 1 106 ? -13.353 1.878 13.393 1.00 85.38 106 LEU A C 1
ATOM 826 O O . LEU A 1 106 ? -14.567 1.956 13.572 1.00 85.38 106 LEU A O 1
ATOM 830 N N . ASP A 1 107 ? -12.468 1.858 14.382 1.00 84.94 107 ASP A N 1
ATOM 831 C CA . ASP A 1 107 ? -12.869 1.992 15.781 1.00 84.94 107 ASP A CA 1
ATOM 832 C C . ASP A 1 107 ? -13.031 3.477 16.136 1.00 84.94 107 ASP A C 1
ATOM 834 O O . ASP A 1 107 ? -12.257 4.312 15.659 1.00 84.94 107 ASP A O 1
ATOM 838 N N . ASN A 1 108 ? -13.981 3.820 17.012 1.00 80.50 108 ASN A N 1
ATOM 839 C CA . ASN A 1 108 ? -14.171 5.191 17.516 1.00 80.50 108 ASN A CA 1
ATOM 840 C C . ASN A 1 108 ? -14.469 6.224 16.406 1.00 80.50 108 ASN A C 1
ATOM 842 O O . ASN A 1 108 ? -14.000 7.370 16.423 1.00 80.50 108 ASN A O 1
ATOM 846 N N . LEU A 1 109 ? -15.235 5.800 15.401 1.00 74.38 109 LEU A N 1
ATOM 847 C CA . LEU A 1 109 ? -15.817 6.716 14.428 1.00 74.38 109 LEU A CA 1
ATOM 848 C C . LEU A 1 109 ? -16.953 7.501 15.113 1.00 74.38 109 LEU A C 1
ATOM 850 O O . LEU A 1 109 ? -17.628 6.973 15.987 1.00 74.38 109 LEU A O 1
ATOM 854 N N . PHE A 1 110 ? -17.143 8.769 14.753 1.00 74.25 110 PHE A N 1
ATOM 855 C CA . PHE A 1 110 ? -18.144 9.679 15.342 1.00 74.25 110 PHE A CA 1
ATOM 856 C C . PHE A 1 110 ? -17.934 10.044 16.819 1.00 74.25 110 PHE A C 1
ATOM 858 O O . PHE A 1 110 ? -18.861 10.471 17.496 1.00 74.25 110 PHE A O 1
ATOM 865 N N . GLY A 1 111 ? -16.697 9.964 17.317 1.00 65.19 111 GLY A N 1
ATOM 866 C CA . GLY A 1 111 ? -16.371 10.432 18.668 1.00 65.19 111 GLY A CA 1
ATOM 867 C C . GLY A 1 111 ? -16.783 9.482 19.794 1.00 65.19 111 GLY A C 1
ATOM 868 O O . GLY A 1 111 ? -16.836 9.923 20.939 1.00 65.19 111 GLY A O 1
ATOM 869 N N . GLY A 1 112 ? -17.026 8.206 19.480 1.00 61.16 112 GLY A N 1
ATOM 870 C CA . GLY A 1 112 ? -17.202 7.152 20.483 1.00 61.16 112 GLY A CA 1
ATOM 871 C C . GLY A 1 112 ? -18.641 6.937 20.929 1.00 61.16 112 GLY A C 1
ATOM 872 O O . GLY A 1 112 ? -18.857 6.314 21.961 1.00 61.16 112 GLY A O 1
ATOM 873 N N . ASP A 1 113 ? -19.607 7.442 20.163 1.00 63.06 113 ASP A N 1
ATOM 874 C CA . ASP A 1 113 ? -21.014 7.092 20.336 1.00 63.06 113 ASP A CA 1
ATOM 875 C C . ASP A 1 113 ? -21.177 5.568 20.171 1.00 63.06 113 ASP A C 1
ATOM 877 O O . ASP A 1 113 ? -20.885 5.018 19.106 1.00 63.06 113 ASP A O 1
ATOM 881 N N . GLU A 1 114 ? -21.542 4.869 21.252 1.00 56.56 114 GLU A N 1
ATOM 882 C CA . GLU A 1 114 ? -21.561 3.400 21.325 1.00 56.56 114 GLU A CA 1
ATOM 883 C C . GLU A 1 114 ? -22.553 2.767 20.335 1.00 56.56 114 GLU A C 1
ATOM 885 O O . GLU A 1 114 ? -22.318 1.642 19.890 1.00 56.56 114 GLU A O 1
ATOM 890 N N . GLU A 1 115 ? -23.595 3.490 19.903 1.00 55.56 115 GLU A N 1
ATOM 891 C CA . GLU A 1 115 ? -24.522 3.019 18.858 1.00 55.56 115 GLU A CA 1
ATOM 892 C C . GLU A 1 115 ? -23.882 3.019 17.456 1.00 55.56 115 GLU A C 1
ATOM 894 O O . GLU A 1 115 ? -24.335 2.320 16.548 1.00 55.56 115 GLU A O 1
ATOM 899 N N . LEU A 1 116 ? -22.793 3.771 17.284 1.00 54.19 116 LEU A N 1
ATOM 900 C CA . LEU A 1 116 ? -22.094 4.024 16.023 1.00 54.19 116 LEU A CA 1
ATOM 901 C C . LEU A 1 116 ? -20.612 3.576 16.083 1.00 54.19 116 LEU A C 1
ATOM 903 O O . LEU A 1 116 ? -19.857 3.742 15.129 1.00 54.19 116 LEU A O 1
ATOM 907 N N . GLY A 1 117 ? -20.155 2.986 17.191 1.00 46.56 117 GLY A N 1
ATOM 908 C CA . GLY A 1 117 ? -18.727 2.804 17.493 1.00 46.56 117 GLY A CA 1
ATOM 909 C C . GLY A 1 117 ? -17.959 1.828 16.590 1.00 46.56 117 GLY A C 1
ATOM 910 O O . GLY A 1 117 ? -16.725 1.852 16.581 1.00 46.56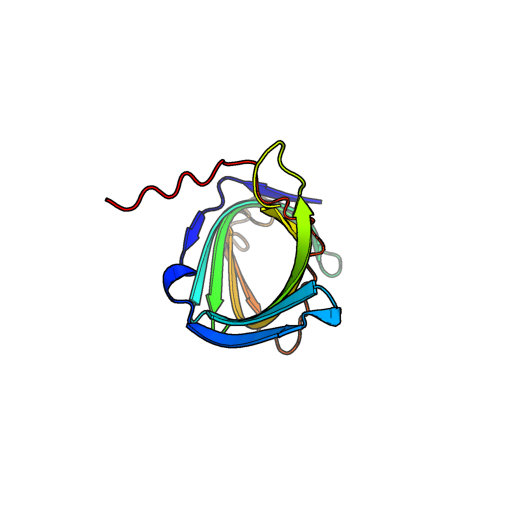 117 GLY A O 1
ATOM 911 N N . GLY A 1 118 ? -18.665 0.999 15.81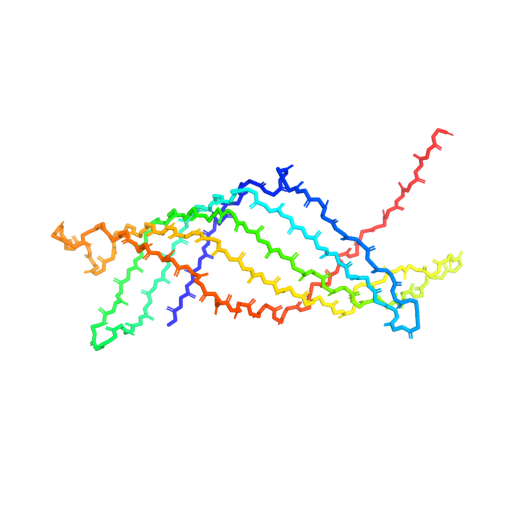5 1.00 53.81 118 GLY A N 1
ATOM 912 C CA . GLY A 1 118 ? -18.085 0.022 14.895 1.00 53.81 118 GLY A CA 1
ATOM 913 C C . GLY A 1 118 ? -18.692 0.112 13.501 1.00 53.81 118 GLY A C 1
ATOM 914 O O . GLY A 1 118 ? -19.669 -0.569 13.199 1.00 53.81 118 GLY A O 1
ATOM 915 N N . PHE A 1 119 ? -18.079 0.900 12.618 1.00 59.47 119 PHE A N 1
ATOM 916 C CA . PHE A 1 119 ? -18.442 0.882 11.201 1.00 59.47 119 PHE A CA 1
ATOM 917 C C . PHE A 1 119 ? -17.590 -0.131 10.453 1.00 59.47 119 PHE A C 1
ATOM 919 O O . PHE A 1 119 ? -16.366 0.001 10.379 1.00 59.47 119 PHE A O 1
ATOM 926 N N . ILE A 1 120 ? -18.259 -1.114 9.854 1.00 59.72 120 ILE A N 1
ATOM 927 C CA . ILE A 1 120 ? -17.680 -1.953 8.810 1.00 59.72 120 ILE A CA 1
ATOM 928 C C . ILE A 1 120 ? -18.143 -1.381 7.482 1.00 59.72 120 ILE A C 1
ATOM 930 O O . ILE A 1 120 ? -19.327 -1.426 7.152 1.00 59.72 120 ILE A O 1
ATOM 934 N N . ILE A 1 121 ? -17.202 -0.861 6.706 1.00 64.56 121 ILE A N 1
ATOM 935 C CA . ILE A 1 121 ? -17.488 -0.448 5.342 1.00 64.56 121 ILE A CA 1
ATOM 936 C C . ILE A 1 121 ? -17.162 -1.627 4.428 1.00 64.56 121 ILE A C 1
ATOM 938 O O . ILE A 1 121 ? -15.996 -2.004 4.280 1.00 64.56 121 ILE A O 1
ATOM 942 N N . LEU A 1 122 ? -18.205 -2.243 3.870 1.00 60.75 122 LEU A N 1
ATOM 943 C CA . LEU A 1 122 ? -18.103 -3.301 2.868 1.00 60.75 122 LEU A CA 1
ATOM 944 C C . LEU A 1 122 ? -18.188 -2.663 1.486 1.00 60.75 122 LEU A C 1
ATOM 946 O O . LEU A 1 122 ? -19.203 -2.063 1.138 1.00 60.75 122 LEU A O 1
ATOM 950 N N . PHE A 1 123 ? -17.134 -2.815 0.694 1.00 58.19 123 PHE A N 1
ATOM 951 C CA . PHE A 1 123 ? -17.129 -2.371 -0.690 1.00 58.19 123 PHE A CA 1
ATOM 952 C C . PHE A 1 123 ? -16.977 -3.573 -1.618 1.00 58.19 123 PHE A C 1
ATOM 954 O O . PHE A 1 123 ? -16.009 -4.333 -1.526 1.00 58.19 123 PHE A O 1
ATOM 961 N N . ASN A 1 124 ? -17.925 -3.714 -2.543 1.00 47.06 124 ASN A N 1
ATOM 962 C CA . ASN A 1 124 ? -17.735 -4.510 -3.747 1.00 47.06 124 ASN A CA 1
ATOM 963 C C . ASN A 1 124 ? -17.191 -3.557 -4.818 1.00 47.06 124 ASN A C 1
ATOM 965 O O . ASN A 1 124 ? -17.917 -2.699 -5.322 1.00 47.06 124 ASN A O 1
ATOM 969 N N . LEU A 1 125 ? -15.881 -3.606 -5.048 1.00 44.72 125 LEU A N 1
ATOM 970 C CA . LEU A 1 125 ? -15.175 -2.639 -5.883 1.00 44.72 125 LEU A CA 1
ATOM 971 C C . LEU A 1 125 ? -15.128 -3.141 -7.329 1.00 44.72 125 LEU A C 1
ATOM 973 O O . LEU A 1 125 ? -14.083 -3.559 -7.812 1.00 44.72 125 LEU A O 1
ATOM 977 N N . SER A 1 126 ? -16.240 -3.077 -8.064 1.00 36.06 126 SER A N 1
ATOM 978 C CA . SER A 1 126 ? -16.164 -3.216 -9.522 1.00 36.06 126 SER A CA 1
ATOM 979 C C . SER A 1 126 ? -15.682 -1.891 -10.123 1.00 36.06 126 SER A C 1
ATOM 981 O O . SER A 1 126 ? -16.453 -0.935 -10.202 1.00 36.06 126 SER A O 1
ATOM 983 N N . ASN A 1 127 ? -14.416 -1.846 -10.552 1.00 32.84 127 ASN A N 1
ATOM 984 C CA . ASN A 1 127 ? -13.777 -0.732 -11.268 1.00 32.84 127 ASN A CA 1
ATOM 985 C C . ASN A 1 127 ? -13.534 0.557 -10.454 1.00 32.84 127 ASN A C 1
ATOM 987 O O . ASN A 1 127 ? -13.898 1.647 -10.894 1.00 32.84 127 ASN A O 1
ATOM 991 N N . ILE A 1 128 ? -12.846 0.469 -9.309 1.00 36.88 128 ILE A N 1
ATOM 992 C CA . ILE A 1 128 ? -12.162 1.645 -8.740 1.00 36.88 128 ILE A CA 1
ATOM 993 C C . ILE A 1 128 ? -10.696 1.610 -9.168 1.00 36.88 128 ILE A C 1
ATOM 995 O O . ILE A 1 128 ? -9.946 0.734 -8.749 1.00 36.88 128 ILE A O 1
ATOM 999 N N . THR A 1 129 ? -10.291 2.585 -9.984 1.00 35.06 129 THR A N 1
ATOM 1000 C CA . THR A 1 129 ? -8.874 2.843 -10.260 1.00 35.06 129 THR A CA 1
ATOM 1001 C C . THR A 1 129 ? -8.362 3.758 -9.158 1.00 35.06 129 THR A C 1
ATOM 1003 O O . THR A 1 129 ? -8.676 4.945 -9.137 1.00 35.06 129 THR A O 1
ATOM 1006 N N . VAL A 1 130 ? -7.608 3.212 -8.211 1.00 39.59 130 VAL A N 1
ATOM 1007 C CA . VAL A 1 130 ? -6.778 4.049 -7.344 1.00 39.59 130 VAL A CA 1
ATOM 1008 C C . VAL A 1 130 ? -5.476 4.271 -8.097 1.00 39.59 130 VAL A C 1
ATOM 1010 O O . VAL A 1 130 ? -4.638 3.376 -8.178 1.00 39.59 130 VAL A O 1
ATOM 1013 N N . GLU A 1 131 ? -5.335 5.452 -8.687 1.00 34.62 131 GLU A N 1
ATOM 1014 C CA . GLU A 1 131 ? -4.058 5.892 -9.236 1.00 34.62 131 GLU A CA 1
ATOM 1015 C C . GLU A 1 131 ? -3.182 6.359 -8.076 1.00 34.62 131 GLU A C 1
ATOM 1017 O O . GLU A 1 131 ? -3.473 7.351 -7.405 1.00 34.62 131 GLU A O 1
ATOM 1022 N N . TYR A 1 132 ? -2.105 5.625 -7.814 1.00 37.34 132 TYR A N 1
ATOM 1023 C CA . TYR A 1 132 ? -1.019 6.142 -6.997 1.00 37.34 132 TYR A CA 1
ATOM 1024 C C . TYR A 1 132 ? 0.039 6.724 -7.934 1.00 37.34 132 TYR A C 1
ATOM 1026 O O . TYR A 1 132 ? 0.862 5.984 -8.462 1.00 37.34 132 TYR A O 1
ATOM 1034 N N . SER A 1 133 ? 0.027 8.045 -8.140 1.00 34.59 133 SER A N 1
ATOM 1035 C CA . SER A 1 133 ? 1.136 8.757 -8.785 1.00 34.59 133 SER A CA 1
ATOM 1036 C C . SER A 1 133 ? 2.134 9.192 -7.709 1.00 34.59 133 SER A C 1
ATOM 1038 O O . SER A 1 133 ? 2.121 10.329 -7.231 1.00 34.59 133 SER A O 1
ATOM 1040 N N . GLY A 1 134 ? 2.962 8.263 -7.248 1.00 34.50 134 GLY A N 1
ATOM 1041 C CA . GLY A 1 134 ? 4.073 8.582 -6.359 1.00 34.50 134 GLY A CA 1
ATOM 1042 C C . GLY A 1 134 ? 5.384 8.176 -7.004 1.00 34.50 134 GLY A C 1
ATOM 1043 O O . GLY A 1 134 ? 5.542 7.034 -7.424 1.00 34.50 134 GLY A O 1
ATOM 1044 N N . THR A 1 135 ? 6.355 9.085 -7.043 1.00 31.88 135 THR A N 1
ATOM 1045 C CA . THR A 1 135 ? 7.728 8.735 -7.409 1.00 31.88 135 THR A CA 1
ATOM 1046 C C . THR A 1 135 ? 8.320 7.892 -6.282 1.00 31.88 135 THR A C 1
ATOM 1048 O O . THR A 1 135 ? 8.808 8.420 -5.281 1.00 31.88 135 THR A O 1
ATOM 1051 N N . VAL A 1 136 ? 8.282 6.565 -6.419 1.00 38.28 136 VAL A N 1
ATOM 1052 C CA . VAL A 1 136 ? 9.087 5.690 -5.564 1.00 38.28 136 VAL A CA 1
ATOM 1053 C C . VAL A 1 136 ? 10.527 5.815 -6.042 1.00 38.28 136 VAL A C 1
ATOM 1055 O O . VAL A 1 136 ? 10.973 5.114 -6.946 1.00 38.28 136 VAL A O 1
ATOM 1058 N N . THR A 1 137 ? 11.272 6.737 -5.436 1.00 35.28 137 THR A N 1
ATOM 1059 C CA . THR A 1 137 ? 12.726 6.746 -5.577 1.00 35.28 137 THR A CA 1
ATOM 1060 C C . THR A 1 137 ? 13.248 5.483 -4.905 1.00 35.28 137 THR A C 1
ATOM 1062 O O . THR A 1 137 ? 13.224 5.357 -3.681 1.00 35.28 137 THR A O 1
ATOM 1065 N N . CYS A 1 138 ? 13.703 4.513 -5.702 1.00 39.81 138 CYS A N 1
ATOM 1066 C CA . CYS A 1 138 ? 14.459 3.386 -5.172 1.00 39.81 138 CYS A CA 1
ATOM 1067 C C . CYS A 1 138 ? 15.642 3.952 -4.377 1.00 39.81 138 CYS A C 1
ATOM 1069 O O . CYS A 1 138 ? 16.516 4.621 -4.932 1.00 39.81 138 CYS A O 1
ATOM 1071 N N . ALA A 1 139 ? 15.622 3.746 -3.059 1.00 38.00 139 ALA A N 1
ATOM 1072 C CA . ALA A 1 139 ? 16.627 4.282 -2.159 1.00 38.00 139 ALA A CA 1
ATOM 1073 C C . ALA A 1 139 ? 18.032 3.853 -2.606 1.00 38.00 139 ALA A C 1
ATOM 1075 O O . ALA A 1 139 ? 18.258 2.713 -3.018 1.00 38.00 139 ALA A O 1
ATOM 1076 N N . ARG A 1 140 ? 18.985 4.786 -2.499 1.00 43.75 140 ARG A N 1
ATOM 1077 C CA . ARG A 1 140 ? 20.417 4.565 -2.719 1.00 43.75 140 ARG A CA 1
ATOM 1078 C C . ARG A 1 140 ? 20.922 3.483 -1.765 1.00 43.75 140 ARG A C 1
ATOM 1080 O O . ARG A 1 140 ? 21.346 3.811 -0.661 1.00 43.75 140 ARG A O 1
ATOM 1087 N N . HIS A 1 141 ? 20.903 2.217 -2.160 1.00 34.38 141 HIS A N 1
ATOM 1088 C CA . HIS A 1 141 ? 21.668 1.173 -1.484 1.00 34.38 141 HIS A CA 1
ATOM 1089 C C . HIS A 1 141 ? 22.581 0.465 -2.492 1.00 34.38 141 HIS A C 1
ATOM 1091 O O . HIS A 1 141 ? 22.107 0.014 -3.540 1.00 34.38 141 HIS A O 1
ATOM 1097 N N . PRO A 1 142 ? 23.900 0.407 -2.225 1.00 38.78 142 PRO A N 1
ATOM 1098 C CA . PRO A 1 142 ? 24.835 -0.289 -3.086 1.00 38.78 142 PRO A CA 1
ATOM 1099 C C . PRO A 1 142 ? 24.596 -1.789 -2.922 1.00 38.78 142 PRO A C 1
ATOM 1101 O O . PRO A 1 142 ? 24.957 -2.397 -1.917 1.00 38.78 142 PRO A O 1
ATOM 1104 N N . TRP A 1 143 ? 23.956 -2.386 -3.921 1.00 36.44 143 TRP A N 1
ATOM 1105 C CA . TRP A 1 143 ? 23.900 -3.829 -4.091 1.00 36.44 143 TRP A CA 1
ATOM 1106 C C . TRP A 1 143 ? 25.320 -4.356 -4.340 1.00 36.44 143 TRP A C 1
ATOM 1108 O O . TRP A 1 143 ? 25.756 -4.485 -5.480 1.00 36.44 143 TRP A O 1
ATOM 1118 N N . HIS A 1 144 ? 26.060 -4.657 -3.273 1.00 27.69 144 HIS A N 1
ATOM 1119 C CA . HIS A 1 144 ? 27.216 -5.540 -3.362 1.00 27.69 144 HIS A CA 1
ATOM 1120 C C . HIS A 1 144 ? 26.709 -6.978 -3.520 1.00 27.69 144 HIS A C 1
ATOM 1122 O O . HIS A 1 144 ? 26.494 -7.698 -2.549 1.00 27.69 144 HIS A O 1
ATOM 1128 N N . CYS A 1 145 ? 26.521 -7.410 -4.767 1.00 29.42 145 CYS A N 1
ATOM 1129 C CA . CYS A 1 145 ? 26.484 -8.831 -5.089 1.00 29.42 145 CYS A CA 1
ATOM 1130 C C . CYS A 1 145 ? 27.909 -9.397 -4.982 1.00 29.42 145 CYS A C 1
ATOM 1132 O O . CYS A 1 145 ? 28.708 -9.232 -5.898 1.00 29.42 145 CYS A O 1
ATOM 1134 N N . ARG A 1 146 ? 28.228 -10.100 -3.889 1.00 24.58 146 ARG A N 1
ATOM 1135 C CA . ARG A 1 146 ? 29.287 -11.122 -3.890 1.00 24.58 146 ARG A CA 1
ATOM 1136 C C . ARG A 1 146 ? 28.621 -12.494 -3.960 1.00 24.58 146 ARG A C 1
ATOM 1138 O O . ARG A 1 146 ? 27.908 -12.878 -3.038 1.00 24.58 146 ARG A O 1
ATOM 1145 N N . ARG A 1 147 ? 28.846 -13.221 -5.057 1.00 26.55 147 ARG A N 1
ATOM 1146 C CA . ARG A 1 147 ? 28.792 -14.690 -5.072 1.00 26.55 147 ARG A CA 1
ATOM 1147 C C . ARG A 1 147 ? 30.220 -15.186 -4.844 1.00 26.55 147 ARG A C 1
ATOM 1149 O O . ARG A 1 147 ? 31.114 -14.619 -5.461 1.00 26.55 147 ARG A O 1
ATOM 1156 N N . SER A 1 148 ? 30.345 -16.153 -3.926 1.00 36.09 148 SER A N 1
ATOM 1157 C CA . SER A 1 148 ? 31.493 -17.031 -3.603 1.00 36.09 148 SER A CA 1
ATOM 1158 C C . SER A 1 148 ? 32.859 -16.637 -4.160 1.00 36.09 148 SER A C 1
ATOM 1160 O O . SER A 1 148 ? 33.035 -16.777 -5.391 1.00 36.09 148 SER A O 1
#

Sequence (148 aa):
MSSYTDVTVKGPSSMRVKDVKVHSKKHQVVVKIHIPELRMKGNYALYGQLLMLPIKGNGKFTAKYGDIDAIITITLGKQPRHNDVDALSCEDLDVRFNIGYASMQLDNLFGGDEELGGFIILFNLSNITVEYSGTVTCARHPWHCRRS

=== Feature glossary ===
The record interleaves many kinds of information about one protein. Here is each kind framed as the question it answers.

Q: What does the local fold look like, residue by residue?
A: The Foldseek 3Di string encodes local tertiary geometry as a 20-letter alphabet — one character per residue — derived from the relative positions of nearby Cα atoms. Unlike the amino-acid sequence, 3Di is a direct function of the 3D structure, so two proteins with the same fold have similar 3Di strings even at low sequence identity.

Q: Which residues are in helices, strands, or loops?
A: The SS8 string is DSSP's per-residue secondary-structure call. α-helix (H) means an i→i+4 H-bond ladder; β-strand (E) means the residue participates in a β-sheet; 3₁₀ (G) and π (I) are tighter and wider helices; T/S are turns/bends; '-' is loop.

Q: How big and how compact is the whole molecule?
A: Radius of gyration (Rg) is the root-mean-square distance of Cα atoms from their centroid — a single number for overall size and compactness. A globular domain of N residues has Rg ≈ 2.2·N^0.38 Å; an extended or disordered chain has a much larger Rg. The Cα contact count is the number of residue pairs whose Cα atoms are within 8 Å and are more than four positions apart in sequence — a standard proxy for tertiary packing density. The bounding box is the smallest axis-aligned box enclosing all Cα atoms.

Q: Where is each backbone atom in 3D?
A: Structure coordinates are given as an mmCIF _atom_site loop: one row per atom with element, residue name, chain id, sequence number, and x/y/z position in Å. Only the four main-chain atoms per residue are included here; side chains are omitted to keep the record compact.

Q: What is the amino-acid chain?
A: Primary structure: the covalent order of the twenty standard amino acids along the backbone. Two proteins with the same sequence will (almost always) fold to the same structure; two with 30% identity often share a fold but not the details.

Q: What if only a Cα trace is available?
A: Three-state secondary structure (P-SEA) collapses the eight DSSP classes into helix (a), strand (b), and coil (c). P-SEA assigns these from Cα geometry alone — distances and angles — without requiring backbone oxygens, so it works on any Cα trace.

Q: What family and function is it annotated with?
A: Database cross-references. InterPro integrates a dozen domain/family signature databases into unified entries with residue-range hits. GO terms attach function/process/location labels with evidence codes. CATH codes position the fold in a four-level structural taxonomy. Organism is the NCBI-taxonomy species name.

Q: How confident is the AlphaFold model at each residue?
A: pLDDT is the predicted lDDT-Cα score: AlphaFold's confidence that the local environment of each residue (all inter-atomic distances within 15 Å) is correctly placed. It is a per-residue number between 0 and 100, with higher meaning more reliable.

Q: How mobile is each atom in the crystal?
A: B-factor (Debye–Waller factor) reflects atomic displacement in the crystal lattice. It is an experimental observable (units Å²), not a prediction; low values mean the atom is pinned down, high values mean it moves or is heterogeneous across the crystal.

Q: Which residues are buried vs exposed?
A: SASA measures how much of the protein is reachable by solvent. It is computed by rolling a water-sized probe over the atomic surface and summing the exposed area (Å²). Per-residue SASA distinguishes core (buried, low SASA) from surface (exposed, high SASA) residues; total SASA is a whole-molecule size measure.

Q: What do the diagnostic plots show?
A: Plot images: a contact map (which residues are close in 3D, as an N×N binary image), a Ramachandran scatter (backbone torsion angles, revealing secondary-structure composition at a glance), and — for AlphaFold structures — a PAE heatmap (pairwise prediction confidence).

Q: What known structures does this most resemble?
A: The Foldseek neighbor list gives the closest experimentally determined structures in the PDB, ranked by structural alignment. TM-score near 1 means near-identical fold; near 0.3 means only rough topology match. This is how one finds what a novel AlphaFold prediction most resembles in the solved-structure universe.

Q: Are the domains correctly placed relative to each other?
A: Predicted aligned error is AlphaFold's pairwise confidence. Unlike pLDDT (per-residue), PAE is per-residue-pair and captures whether two parts of the structure are correctly placed relative to each other. Units are ångströms of expected positional error.

Q: What do the rendered images show?
A: Structure images are PyMOL renders from six orthogonal camera directions. Cartoon representation draws helices as coils and strands as arrows; sticks shows the backbone as bonds; surface shows the solvent-excluded envelope. Rainbow coloring maps sequence position to hue (blue→red, N→C); chain coloring assigns a distinct color per polypeptide.

Q: What are the backbone torsion angles?
A: φ (phi) and ψ (psi) are the two rotatable backbone dihedrals per residue: φ is the C(i-1)–N–Cα–C torsion, ψ is the N–Cα–C–N(i+1) torsion, both in degrees on (−180°, 180°]. α-helical residues cluster near (−60°, −45°); β-strand residues near (−120°, +130°). A Ramachandran plot is simply a scatter of (φ, ψ) for every residue.